Protein AF-A0A069D7C7-F1 (afdb_monomer)

Organism: NCBI:txid1121097

Secondary structure (DSSP, 8-state):
-EEEEEEESSPPPPEE-SS-EEEEEEES---GGGEEEEEETTEEEEEE-HHHHHHHHHHTHHHH-HHHHHHHHHHHHTT--HHHHHHHHHH---HHHHHHHHHIIIIII--HHHHHHHHHHHTTS----EES-TTS-S--EEETTTTEEE-S------

InterPro domains:
  IPR018547 AbiEi antitoxin C-terminal domain [PF09407] (39-106)

Sequence (158 aa):
MEYFVIAETPAPRSINNKKLKVSFFSKNSWEQDDIVQKTTDAGYLNVSSPELTALDLVAYVDKIGMNRTVTILQELAQEMKTTTLHRTAKRYINTPVIQRLGYLFDKVLGEEKLSDSLLKILNSRNLSPILLSTQKEKQGELDETWKVIKNIKIESDL

Radius of gyration: 16.01 Å; Cα contacts (8 Å, |Δi|>4): 218; chains: 1; bounding box: 37×34×45 Å

pLDDT: mean 92.12, std 7.52, range [43.16, 98.44]

Foldseek 3Di:
DEEEAEDEPPWDDWDDDPPYTYHYDYDNDDDPLQWDWDADPVGIDIDGQLLVVLLVCLVCCVVCPDLNSLVSNLVSLVRDDLVSNLVRLLPVPDLVSLLLSLCSCVVPNVVVSNNVSSLVSCVVDDDAQDENDPVADPDADADPSSSYGDRDDHDHVD

Solvent-accessible surface area (backbone atoms only — not comparable to full-atom values): 9262 Å² total; per-residue (Å²): 94,78,47,78,42,84,33,60,62,83,39,63,82,61,46,78,55,99,68,44,34,38,45,49,39,63,38,90,77,81,59,71,90,42,50,39,81,44,83,52,100,92,44,78,42,82,39,70,26,56,49,50,43,52,47,50,43,52,67,42,24,92,80,67,35,63,50,58,42,51,57,51,45,60,64,40,56,77,73,46,51,51,68,58,35,34,57,53,53,66,71,48,80,61,55,71,36,52,33,48,49,26,40,43,26,44,79,72,68,64,37,53,68,54,15,54,37,44,49,63,49,49,75,78,48,92,82,67,80,39,65,67,50,85,92,50,62,95,59,55,59,70,39,82,88,48,30,34,22,52,35,65,86,79,66,65,102,118

Mean predicted aligned error: 4.6 Å

Nearest PDB structures (foldseek):
  6y8q-assembly3_C  TM=6.403E-01  e=4.133E-03  Streptococcus agalactiae
  8qx3-assembly1_A  TM=3.733E-01  e=1.957E+00  Arabidopsis thaliana
  8qx3-assembly1_C  TM=3.717E-01  e=3.425E+00  Arabidopsis thaliana
  7a0y-assembly1_B  TM=2.140E-01  e=6.707E+00  Salmonella enterica subsp. enterica serovar Typhimurium str. LT2

Structure (mmCIF, N/CA/C/O backbone):
data_AF-A0A069D7C7-F1
#
_entry.id   AF-A0A069D7C7-F1
#
loop_
_atom_site.group_PDB
_atom_site.id
_atom_site.type_symbol
_atom_site.label_atom_id
_atom_site.label_alt_id
_atom_site.label_comp_id
_atom_site.label_asym_id
_atom_site.label_entity_id
_atom_site.label_seq_id
_atom_site.pdbx_PDB_ins_code
_atom_site.Cartn_x
_atom_site.Cartn_y
_atom_site.Cartn_z
_atom_site.occupancy
_atom_site.B_iso_or_equiv
_atom_site.auth_seq_id
_atom_site.auth_comp_id
_atom_site.auth_asym_id
_atom_site.auth_atom_id
_atom_site.pdbx_PDB_model_num
ATOM 1 N N . MET A 1 1 ? 8.231 14.949 -16.394 1.00 77.88 1 MET A N 1
ATOM 2 C CA . MET A 1 1 ? 7.638 13.622 -16.104 1.00 77.88 1 MET A CA 1
ATOM 3 C C . MET A 1 1 ? 8.308 13.041 -14.873 1.00 77.88 1 MET A C 1
ATOM 5 O O . MET A 1 1 ? 9.510 13.246 -14.707 1.00 77.88 1 MET A O 1
ATOM 9 N N . GLU A 1 2 ? 7.544 12.363 -14.019 1.00 84.62 2 GLU A N 1
ATOM 10 C CA . GLU A 1 2 ? 8.051 11.714 -12.808 1.00 84.62 2 GLU A CA 1
ATOM 11 C C . GLU A 1 2 ? 7.739 10.219 -12.846 1.00 84.62 2 GLU A C 1
ATOM 13 O O . GLU A 1 2 ? 6.598 9.840 -13.096 1.00 84.62 2 GLU A O 1
ATOM 18 N N . TYR A 1 3 ? 8.756 9.402 -12.588 1.00 87.00 3 TYR A N 1
ATOM 19 C CA . TYR A 1 3 ? 8.675 7.948 -12.563 1.00 87.00 3 TYR A CA 1
ATOM 20 C C . TYR A 1 3 ? 9.114 7.420 -11.202 1.00 87.00 3 TYR A C 1
ATOM 22 O O . TYR A 1 3 ? 10.012 7.977 -10.562 1.00 87.00 3 TYR A O 1
ATOM 30 N N . PHE A 1 4 ? 8.510 6.311 -10.796 1.00 87.50 4 PHE A N 1
ATOM 31 C CA . PHE A 1 4 ? 8.866 5.574 -9.593 1.00 87.50 4 PHE A CA 1
ATOM 32 C C . PHE A 1 4 ? 9.279 4.165 -9.999 1.00 87.50 4 PHE A C 1
ATOM 34 O O . PHE A 1 4 ? 8.569 3.510 -10.758 1.00 87.50 4 PHE A O 1
ATOM 41 N N . VAL A 1 5 ? 10.437 3.719 -9.522 1.00 89.94 5 VAL A N 1
ATOM 42 C CA . VAL A 1 5 ? 10.993 2.407 -9.860 1.00 89.94 5 VAL A CA 1
ATOM 43 C C . VAL A 1 5 ? 11.355 1.687 -8.572 1.00 89.94 5 VAL A C 1
ATOM 45 O O . VAL A 1 5 ? 12.131 2.204 -7.768 1.00 89.94 5 VAL A O 1
ATOM 48 N N . ILE A 1 6 ? 10.803 0.492 -8.379 1.00 89.38 6 ILE A N 1
ATOM 49 C CA . ILE A 1 6 ? 11.253 -0.416 -7.324 1.00 89.38 6 ILE A CA 1
ATOM 50 C C . ILE A 1 6 ? 12.475 -1.171 -7.847 1.00 89.38 6 ILE A C 1
ATOM 52 O O . ILE A 1 6 ? 12.446 -1.709 -8.950 1.00 89.38 6 ILE A O 1
ATOM 56 N N . ALA A 1 7 ? 13.550 -1.188 -7.067 1.00 88.88 7 ALA A N 1
ATOM 57 C CA . ALA A 1 7 ? 14.774 -1.913 -7.371 1.00 88.88 7 ALA A CA 1
ATOM 58 C C . ALA A 1 7 ? 15.182 -2.784 -6.181 1.00 88.88 7 ALA A C 1
ATOM 60 O O . ALA A 1 7 ? 14.844 -2.490 -5.030 1.00 88.88 7 ALA A O 1
ATOM 61 N N . GLU A 1 8 ? 15.927 -3.848 -6.465 1.00 88.31 8 GLU A N 1
ATOM 62 C CA . GLU A 1 8 ? 16.522 -4.672 -5.419 1.00 88.31 8 GLU A CA 1
ATOM 63 C C . GLU A 1 8 ? 17.522 -3.839 -4.610 1.00 88.31 8 GLU A C 1
ATOM 65 O O . GLU A 1 8 ? 18.236 -2.989 -5.152 1.00 88.31 8 GLU A O 1
ATOM 70 N N . THR A 1 9 ? 17.542 -4.030 -3.293 1.00 87.75 9 THR A N 1
ATOM 71 C CA . THR A 1 9 ? 18.485 -3.326 -2.422 1.00 87.75 9 THR A CA 1
ATOM 72 C C . THR A 1 9 ? 19.936 -3.716 -2.772 1.00 87.75 9 THR A C 1
ATOM 74 O O . THR A 1 9 ? 20.244 -4.904 -2.774 1.00 87.75 9 THR A O 1
ATOM 77 N N . PRO A 1 10 ? 20.864 -2.754 -2.969 1.00 88.38 10 PRO A N 1
ATOM 78 C CA . PRO A 1 10 ? 20.675 -1.310 -2.855 1.00 88.38 10 PRO A CA 1
ATOM 79 C C . PRO A 1 10 ? 20.128 -0.682 -4.145 1.00 88.38 10 PRO A C 1
ATOM 81 O O . PRO A 1 10 ? 20.715 -0.822 -5.217 1.00 88.38 10 PRO A O 1
ATOM 84 N N . ALA A 1 11 ? 19.055 0.107 -4.025 1.00 89.81 11 ALA A N 1
ATOM 85 C CA . ALA A 1 11 ? 18.524 0.826 -5.173 1.00 89.81 11 ALA A CA 1
ATOM 86 C C . ALA A 1 11 ? 19.504 1.905 -5.684 1.00 89.81 11 ALA A C 1
ATOM 88 O O . ALA A 1 11 ? 20.223 2.524 -4.887 1.00 89.81 11 ALA A O 1
ATOM 89 N N . PRO A 1 12 ? 19.498 2.194 -7.000 1.00 91.69 12 PRO A N 1
ATOM 90 C CA . PRO A 1 12 ? 20.264 3.292 -7.575 1.00 91.69 12 PRO A CA 1
ATOM 91 C C . PRO A 1 12 ? 19.921 4.652 -6.955 1.00 91.69 12 PRO A C 1
ATOM 93 O O . PRO A 1 12 ? 18.850 4.866 -6.384 1.00 91.69 12 PRO A O 1
ATOM 96 N N . ARG A 1 13 ? 20.815 5.633 -7.127 1.00 91.25 13 ARG A N 1
ATOM 97 C CA . ARG A 1 13 ? 20.492 7.025 -6.785 1.00 91.25 13 ARG A CA 1
ATOM 98 C C . ARG A 1 13 ? 19.385 7.548 -7.698 1.00 91.25 13 ARG A C 1
ATOM 100 O O . ARG A 1 13 ? 19.384 7.295 -8.900 1.00 91.25 13 ARG A O 1
ATOM 107 N N . SER A 1 14 ? 18.473 8.325 -7.117 1.00 92.19 14 SER A N 1
ATOM 108 C CA . SER A 1 14 ? 17.400 8.983 -7.867 1.00 92.19 14 SER A CA 1
ATOM 109 C C . SER A 1 14 ? 17.962 9.975 -8.885 1.00 92.19 14 SER A C 1
ATOM 111 O O . SER A 1 14 ? 18.912 10.705 -8.600 1.00 92.19 14 SER A O 1
ATOM 113 N N . ILE A 1 15 ? 17.355 10.003 -10.068 1.00 93.31 15 ILE A N 1
ATOM 114 C CA . ILE A 1 15 ? 17.712 10.915 -11.155 1.00 93.31 15 ILE A CA 1
ATOM 115 C C . ILE A 1 15 ? 16.786 12.120 -11.057 1.00 93.31 15 ILE A C 1
ATOM 117 O O . ILE A 1 15 ? 15.567 11.966 -11.054 1.00 93.31 15 ILE A O 1
ATOM 121 N N . ASN A 1 16 ? 17.349 13.323 -10.991 1.00 92.62 16 ASN A N 1
ATOM 122 C CA . ASN A 1 16 ? 16.566 14.552 -10.979 1.00 92.62 16 ASN A CA 1
ATOM 123 C C . ASN A 1 16 ? 17.215 15.599 -11.884 1.00 92.62 16 ASN A C 1
ATOM 125 O O . ASN A 1 16 ? 18.299 16.103 -11.594 1.00 92.62 16 ASN A O 1
ATOM 129 N N . ASN A 1 17 ? 16.553 15.910 -12.995 1.00 91.81 17 ASN A N 1
ATOM 130 C CA . ASN A 1 17 ? 16.915 17.009 -13.878 1.00 91.81 17 ASN A CA 1
ATOM 131 C C . ASN A 1 17 ? 15.654 17.758 -14.340 1.00 91.81 17 ASN A C 1
ATOM 133 O O . ASN A 1 17 ? 14.529 17.348 -14.063 1.00 91.81 17 ASN A O 1
ATOM 137 N N . LYS A 1 18 ? 15.831 18.854 -15.089 1.00 88.81 18 LYS A N 1
ATOM 138 C CA . LYS A 1 18 ? 14.721 19.726 -15.517 1.00 88.81 18 LYS A CA 1
ATOM 139 C C . LYS A 1 18 ? 13.616 19.017 -16.322 1.00 88.81 18 LYS A C 1
ATOM 141 O O . LYS A 1 18 ? 12.504 19.525 -16.372 1.00 88.81 18 LYS A O 1
ATOM 146 N N . LYS A 1 19 ? 13.908 17.891 -16.983 1.00 90.94 19 LYS A N 1
ATOM 147 C CA . LYS A 1 19 ? 12.965 17.167 -17.860 1.00 90.94 19 LYS A CA 1
ATOM 148 C C . LYS A 1 19 ? 12.428 15.879 -17.223 1.00 90.94 19 LYS A C 1
ATOM 150 O O . LYS A 1 19 ? 11.298 15.471 -17.507 1.00 90.94 19 LYS A O 1
ATOM 155 N N . LEU A 1 20 ? 13.231 15.245 -16.373 1.00 90.69 20 LEU A N 1
ATOM 156 C CA . LEU A 1 20 ? 13.016 13.892 -15.885 1.00 90.69 20 LEU A CA 1
ATOM 157 C C . LEU A 1 20 ? 13.332 13.788 -14.393 1.00 90.69 20 LEU A C 1
ATOM 159 O O . LEU A 1 20 ? 14.435 14.119 -13.952 1.00 90.69 20 LEU A O 1
ATOM 163 N N . LYS A 1 21 ? 12.377 13.229 -13.652 1.00 92.12 21 LYS A N 1
ATOM 164 C CA . LYS A 1 21 ? 12.565 12.783 -12.277 1.00 92.12 21 LYS A CA 1
ATOM 165 C C . LYS A 1 21 ? 12.295 11.281 -12.207 1.00 92.12 21 LYS A C 1
ATOM 167 O O . LYS A 1 21 ? 11.207 10.844 -12.565 1.00 92.12 21 LYS A O 1
ATOM 172 N N . VAL A 1 22 ? 13.277 10.497 -11.777 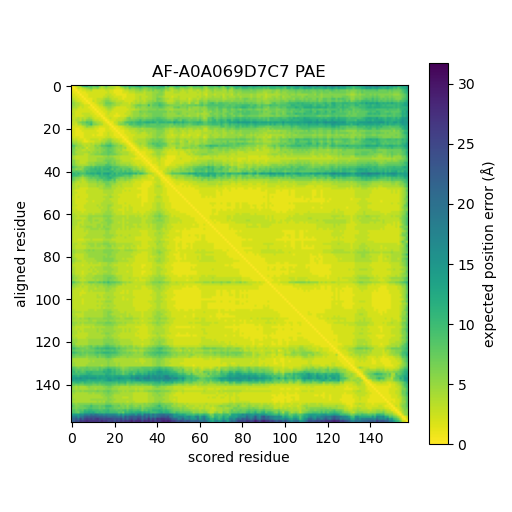1.00 93.12 22 VAL A N 1
ATOM 173 C CA . VAL A 1 22 ? 13.128 9.058 -11.516 1.00 93.12 22 VAL A CA 1
ATOM 174 C C . VAL A 1 22 ? 13.515 8.801 -10.072 1.00 93.12 22 VAL A C 1
ATOM 176 O O . VAL A 1 22 ? 14.672 8.985 -9.690 1.00 93.12 22 VAL A O 1
ATOM 179 N N . SER A 1 23 ? 12.535 8.390 -9.277 1.00 90.81 23 SER A N 1
ATOM 180 C CA . SER A 1 23 ? 12.717 8.035 -7.876 1.00 90.81 23 SER A CA 1
ATOM 181 C C . SER A 1 23 ? 12.865 6.523 -7.762 1.00 90.81 23 SER A C 1
ATOM 183 O O . SER A 1 23 ? 11.928 5.785 -8.068 1.00 90.81 23 SER A O 1
ATOM 185 N N . PHE A 1 24 ? 14.034 6.064 -7.323 1.00 91.38 24 PHE A N 1
ATOM 186 C CA . PHE A 1 24 ? 14.268 4.647 -7.053 1.00 91.38 24 PHE A CA 1
ATOM 187 C C . PHE A 1 24 ? 13.962 4.330 -5.586 1.00 91.38 24 PHE A C 1
ATOM 189 O O . PHE A 1 24 ? 14.413 5.037 -4.679 1.00 91.38 24 PHE A O 1
ATOM 196 N N . PHE A 1 25 ? 13.208 3.260 -5.351 1.00 89.81 25 PHE A N 1
ATOM 197 C CA . PHE A 1 25 ? 12.916 2.734 -4.023 1.00 89.81 25 PHE A CA 1
ATOM 198 C C . PHE A 1 25 ? 13.485 1.326 -3.879 1.00 89.81 25 PHE A C 1
ATOM 200 O O . PHE A 1 25 ? 13.330 0.496 -4.770 1.00 89.81 25 PHE A O 1
ATOM 207 N N . SER A 1 26 ? 14.146 1.063 -2.754 1.00 87.62 26 SER A N 1
ATOM 208 C CA . SER A 1 26 ? 14.741 -0.243 -2.476 1.00 87.62 26 SER A CA 1
ATOM 209 C C . SER A 1 26 ? 13.727 -1.198 -1.866 1.00 87.62 26 SER A C 1
ATOM 211 O O . SER A 1 26 ? 13.013 -0.826 -0.930 1.00 87.62 26 SER A O 1
ATOM 213 N N . LYS A 1 27 ? 13.748 -2.447 -2.325 1.00 86.88 27 LYS A N 1
ATOM 214 C CA . LYS A 1 27 ? 13.044 -3.575 -1.717 1.00 86.88 27 LYS A CA 1
ATOM 215 C C . LYS A 1 27 ? 13.985 -4.775 -1.660 1.00 86.88 27 LYS A C 1
ATOM 217 O O . LYS A 1 27 ? 14.744 -5.008 -2.592 1.00 86.88 27 LYS A O 1
ATOM 222 N N . ASN A 1 28 ? 13.952 -5.528 -0.563 1.00 84.50 28 ASN A N 1
ATOM 223 C CA . ASN A 1 28 ? 14.877 -6.653 -0.371 1.00 84.50 28 ASN A CA 1
ATOM 224 C C . ASN A 1 28 ? 14.493 -7.890 -1.187 1.00 84.50 28 ASN A C 1
ATOM 226 O O . ASN A 1 28 ? 15.358 -8.690 -1.509 1.00 84.50 28 ASN A O 1
ATOM 230 N N . SER A 1 29 ? 13.206 -8.069 -1.476 1.00 84.06 29 SER A N 1
ATOM 231 C CA . SER A 1 29 ? 12.713 -9.163 -2.308 1.00 84.06 29 SER A CA 1
ATOM 232 C C . SER A 1 29 ? 11.284 -8.895 -2.780 1.00 84.06 29 SER A C 1
ATOM 234 O O . SER A 1 29 ? 10.546 -8.083 -2.208 1.00 84.06 29 SER A O 1
ATOM 236 N N . TRP A 1 30 ? 10.891 -9.603 -3.832 1.00 88.25 30 TRP A N 1
ATOM 237 C CA . TRP A 1 30 ? 9.518 -9.738 -4.305 1.00 88.25 30 TRP A CA 1
ATOM 238 C C . TRP A 1 30 ? 9.334 -11.143 -4.873 1.00 88.25 30 TRP A C 1
ATOM 240 O O . TRP A 1 30 ? 10.301 -11.802 -5.258 1.00 88.25 30 TRP A O 1
ATOM 250 N N . GLU A 1 31 ? 8.091 -11.602 -4.929 1.00 91.00 31 GLU A N 1
ATOM 251 C CA . GLU A 1 31 ? 7.776 -12.887 -5.542 1.00 91.00 31 GLU A CA 1
ATOM 252 C C . GLU A 1 31 ? 7.649 -12.733 -7.056 1.00 91.00 31 GLU A C 1
ATOM 254 O O . GLU A 1 31 ? 7.136 -11.725 -7.544 1.00 91.00 31 GLU A O 1
ATOM 259 N N . GLN A 1 32 ? 8.062 -13.751 -7.811 1.00 90.19 32 GLN A N 1
ATOM 260 C CA . GLN A 1 32 ? 7.909 -13.745 -9.273 1.00 90.19 32 GLN A CA 1
ATOM 261 C C . GLN A 1 32 ? 6.434 -13.682 -9.692 1.00 90.19 32 GLN A C 1
ATOM 263 O O . GLN A 1 32 ? 6.105 -13.036 -10.679 1.00 90.19 32 GLN A O 1
ATOM 268 N N . ASP A 1 33 ? 5.542 -14.262 -8.883 1.00 91.12 33 ASP A N 1
ATOM 269 C CA . ASP A 1 33 ? 4.084 -14.164 -9.037 1.00 91.12 33 ASP A CA 1
ATOM 270 C C . ASP A 1 33 ? 3.558 -12.720 -9.029 1.00 91.12 33 ASP A C 1
ATOM 272 O O . ASP A 1 33 ? 2.448 -12.472 -9.501 1.00 91.12 33 ASP A O 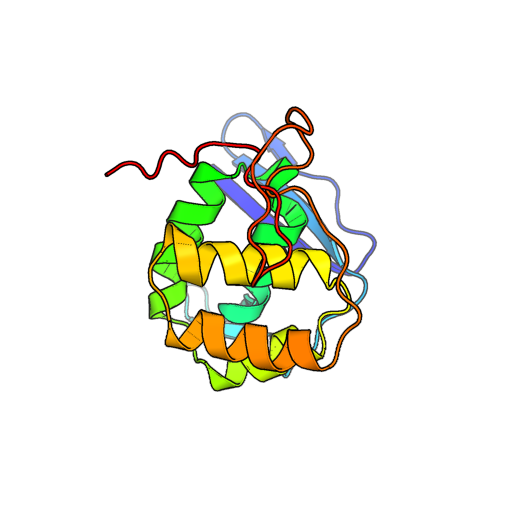1
ATOM 276 N N . ASP A 1 34 ? 4.315 -11.786 -8.450 1.00 93.88 34 ASP A N 1
ATOM 277 C CA . ASP A 1 34 ? 3.937 -10.381 -8.351 1.00 93.88 34 ASP A CA 1
ATOM 278 C C . ASP A 1 34 ? 4.512 -9.537 -9.500 1.00 93.88 34 ASP A C 1
ATOM 280 O O . ASP A 1 34 ? 4.304 -8.324 -9.508 1.00 93.88 34 ASP A O 1
ATOM 284 N N . ILE A 1 35 ? 5.203 -10.154 -10.467 1.00 93.75 35 ILE A N 1
ATOM 285 C CA . ILE A 1 35 ? 5.755 -9.510 -11.661 1.00 93.75 35 ILE A CA 1
ATOM 286 C C . ILE A 1 35 ? 4.949 -9.937 -12.889 1.00 93.75 35 ILE A C 1
ATOM 288 O O . ILE A 1 35 ? 4.762 -11.121 -13.161 1.00 93.75 35 ILE A O 1
ATOM 292 N N . VAL A 1 36 ? 4.477 -8.957 -13.656 1.00 93.38 36 VAL A N 1
ATOM 293 C CA . VAL A 1 36 ? 3.695 -9.162 -14.877 1.00 93.38 36 VAL A CA 1
ATOM 294 C C . VAL A 1 36 ? 4.427 -8.588 -16.080 1.00 93.38 36 VAL A C 1
ATOM 296 O O . VAL A 1 36 ? 5.082 -7.550 -16.002 1.00 93.38 36 VAL A O 1
ATOM 299 N N . GLN A 1 37 ? 4.303 -9.261 -17.218 1.00 92.94 37 GLN A N 1
ATOM 300 C CA . GLN A 1 37 ? 4.868 -8.785 -18.472 1.00 92.94 37 GLN A CA 1
ATOM 301 C C . GLN A 1 37 ? 3.852 -7.884 -19.187 1.00 92.94 37 GLN A C 1
ATOM 303 O O . GLN A 1 37 ? 2.718 -8.295 -19.436 1.00 92.94 37 GLN A O 1
ATOM 308 N N . LYS A 1 38 ? 4.253 -6.659 -19.534 1.00 89.94 38 LYS A N 1
ATOM 309 C CA . LYS A 1 38 ? 3.476 -5.730 -20.367 1.00 89.94 38 LYS A CA 1
ATOM 310 C C . LYS A 1 38 ? 4.202 -5.516 -21.698 1.00 89.94 38 LYS A C 1
ATOM 312 O O . LYS A 1 38 ? 5.425 -5.385 -21.744 1.00 89.94 38 LYS A O 1
ATOM 317 N N . THR A 1 39 ? 3.446 -5.502 -22.790 1.00 91.19 39 THR A N 1
ATOM 318 C CA . THR A 1 39 ? 3.946 -5.199 -24.138 1.00 91.19 39 THR A CA 1
ATOM 319 C C . THR A 1 39 ? 4.092 -3.699 -24.339 1.00 91.19 39 THR A C 1
ATOM 321 O O . THR A 1 39 ? 3.233 -2.926 -23.923 1.00 91.19 39 THR A O 1
ATOM 324 N N . THR A 1 40 ? 5.152 -3.303 -25.027 1.00 88.88 40 THR A N 1
ATOM 325 C CA . THR A 1 40 ? 5.456 -1.931 -25.434 1.00 88.88 40 THR A CA 1
ATOM 326 C C . THR A 1 40 ? 5.940 -1.931 -26.882 1.00 88.88 40 THR A C 1
ATOM 328 O O . THR A 1 40 ? 6.344 -2.974 -27.401 1.00 88.88 40 THR A O 1
ATOM 331 N N . ASP A 1 41 ? 5.983 -0.759 -27.512 1.00 89.12 41 ASP A N 1
ATOM 332 C CA . ASP A 1 41 ? 6.504 -0.610 -28.880 1.00 89.12 41 ASP A CA 1
ATOM 333 C C . ASP A 1 41 ? 7.975 -1.050 -29.015 1.00 89.12 41 ASP A C 1
ATOM 335 O O . ASP A 1 41 ? 8.423 -1.422 -30.096 1.00 89.12 41 ASP A O 1
ATOM 339 N N . ALA A 1 42 ? 8.727 -1.045 -27.908 1.00 87.94 42 ALA A N 1
ATOM 340 C CA . ALA A 1 42 ? 10.127 -1.462 -27.846 1.00 87.94 42 ALA A CA 1
ATOM 341 C C . ALA A 1 42 ? 10.324 -2.933 -27.414 1.00 87.94 42 ALA A C 1
ATOM 343 O O . ALA A 1 42 ? 11.462 -3.364 -27.229 1.00 87.94 42 ALA A O 1
ATOM 344 N N . GLY A 1 43 ? 9.245 -3.706 -27.234 1.00 91.38 43 GLY A N 1
ATOM 345 C CA . GLY A 1 43 ? 9.285 -5.099 -26.778 1.00 91.38 43 GLY A CA 1
ATOM 346 C C . GLY A 1 43 ? 8.526 -5.320 -25.469 1.00 91.38 43 GLY A C 1
ATOM 347 O O . GLY A 1 43 ? 7.531 -4.656 -25.190 1.00 91.38 43 GLY A O 1
ATOM 348 N N . TYR A 1 44 ? 8.980 -6.262 -24.646 1.00 89.62 44 TYR A N 1
ATOM 349 C CA . TYR A 1 44 ? 8.318 -6.616 -23.388 1.00 89.62 44 TYR A CA 1
ATO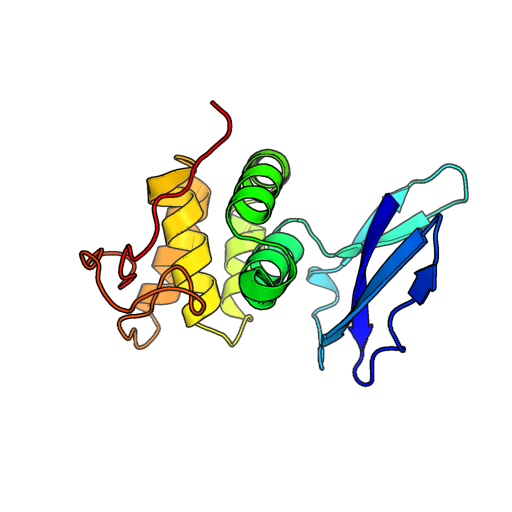M 350 C C . TYR A 1 44 ? 9.025 -5.997 -22.184 1.00 89.62 44 TYR A C 1
ATOM 352 O O . TYR A 1 44 ? 10.253 -6.021 -22.102 1.00 89.62 44 TYR A O 1
ATOM 360 N N . LEU A 1 45 ? 8.243 -5.506 -21.223 1.00 88.94 45 LEU A N 1
ATOM 361 C CA . LEU A 1 45 ? 8.735 -5.014 -19.942 1.00 88.94 45 LEU A CA 1
ATOM 362 C C . LEU A 1 45 ? 8.112 -5.808 -18.794 1.00 88.94 45 LEU A C 1
ATOM 364 O O . LEU A 1 45 ? 6.896 -5.989 -18.739 1.00 88.94 45 LEU A O 1
ATOM 368 N N . ASN A 1 46 ? 8.951 -6.238 -17.858 1.00 88.94 46 ASN A N 1
ATOM 369 C CA . ASN A 1 46 ? 8.500 -6.797 -16.591 1.00 88.94 46 ASN A CA 1
ATOM 370 C C . ASN A 1 46 ? 8.205 -5.651 -15.622 1.00 88.94 46 ASN A C 1
ATOM 372 O O . ASN A 1 46 ? 9.081 -4.830 -15.344 1.00 88.94 46 ASN A O 1
ATOM 376 N N . VAL A 1 47 ? 6.976 -5.598 -15.121 1.00 91.12 47 VAL A N 1
ATOM 377 C CA . VAL A 1 47 ? 6.506 -4.577 -14.182 1.00 91.12 47 VAL A CA 1
ATOM 378 C C . VAL A 1 47 ? 5.837 -5.233 -12.983 1.00 91.12 47 VAL A C 1
ATOM 380 O O . VAL A 1 47 ? 5.396 -6.379 -13.054 1.00 91.12 47 VAL A O 1
ATOM 383 N N . SER A 1 48 ? 5.741 -4.509 -11.873 1.00 93.50 48 SER A N 1
ATOM 384 C CA . SER A 1 48 ? 4.954 -4.961 -10.730 1.00 93.50 48 SER A CA 1
ATOM 385 C C . SER A 1 48 ? 3.493 -5.173 -11.129 1.00 93.50 48 SER A C 1
ATOM 387 O O . SER A 1 48 ? 2.910 -4.382 -11.872 1.00 93.50 48 SER A O 1
ATOM 389 N N . SER A 1 49 ? 2.890 -6.228 -10.596 1.00 95.81 49 SER A N 1
ATOM 390 C CA . SER A 1 49 ? 1.447 -6.450 -10.648 1.00 95.81 49 SER A CA 1
ATOM 391 C C . SER A 1 49 ? 0.686 -5.250 -10.060 1.00 95.81 49 SER A C 1
ATOM 393 O O . SER A 1 49 ? 1.228 -4.536 -9.201 1.00 95.81 49 SER A O 1
ATOM 395 N N . PRO A 1 50 ? -0.570 -5.017 -10.481 1.00 96.81 50 PRO A N 1
ATOM 396 C CA . PRO A 1 50 ? -1.421 -3.991 -9.882 1.00 96.81 50 PRO A CA 1
ATOM 397 C C . PRO A 1 50 ? -1.515 -4.113 -8.355 1.00 96.81 50 PRO A C 1
ATOM 399 O O . PRO A 1 50 ? -1.431 -3.130 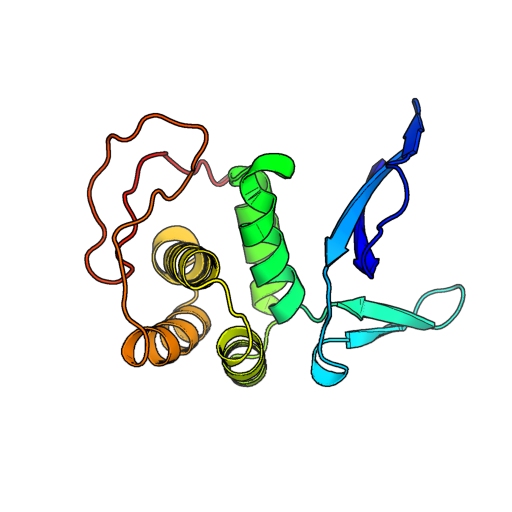-7.627 1.00 96.81 50 PRO A O 1
ATOM 402 N N . GLU A 1 51 ? -1.587 -5.336 -7.840 1.00 97.69 51 GLU A N 1
ATOM 403 C CA . GLU A 1 51 ? -1.735 -5.617 -6.417 1.00 97.69 51 GLU A CA 1
ATOM 404 C C . GLU A 1 51 ? -0.479 -5.292 -5.611 1.00 97.69 51 GLU A C 1
ATOM 406 O O . GLU A 1 51 ? -0.562 -4.680 -4.542 1.00 97.69 51 GLU A O 1
ATOM 411 N N . LEU A 1 52 ? 0.696 -5.663 -6.129 1.00 96.25 52 LEU A N 1
ATOM 412 C CA . LEU A 1 52 ? 1.962 -5.286 -5.507 1.00 96.25 52 LEU A CA 1
ATOM 413 C C . LEU A 1 52 ? 2.166 -3.771 -5.564 1.00 96.25 52 LEU A C 1
ATOM 415 O O . LEU A 1 52 ? 2.589 -3.167 -4.578 1.00 96.25 52 LEU A O 1
ATOM 419 N N . THR A 1 53 ? 1.819 -3.161 -6.698 1.00 95.81 53 THR A N 1
ATOM 420 C CA . THR A 1 53 ? 1.900 -1.713 -6.896 1.00 95.81 53 THR A CA 1
ATOM 421 C C . THR A 1 53 ? 1.021 -0.976 -5.887 1.00 95.81 53 THR A C 1
ATOM 423 O O . THR A 1 53 ? 1.499 -0.034 -5.265 1.00 95.81 53 THR A O 1
ATOM 426 N N . ALA A 1 54 ? -0.210 -1.430 -5.637 1.00 97.69 54 ALA A N 1
ATOM 427 C CA . ALA A 1 54 ? -1.103 -0.832 -4.642 1.00 97.69 54 ALA A CA 1
ATOM 428 C C . ALA A 1 54 ? -0.495 -0.824 -3.226 1.00 97.69 54 ALA A C 1
ATOM 430 O O . ALA A 1 54 ? -0.530 0.193 -2.529 1.00 97.69 54 ALA A O 1
ATOM 431 N N . LEU A 1 55 ? 0.113 -1.940 -2.809 1.00 97.19 55 LEU A N 1
ATOM 432 C CA . LEU A 1 55 ? 0.792 -2.039 -1.514 1.00 97.19 55 LEU A CA 1
ATOM 433 C C . LEU A 1 55 ? 2.009 -1.111 -1.444 1.00 97.19 55 LEU A C 1
ATOM 435 O O . LEU A 1 55 ? 2.185 -0.399 -0.456 1.00 97.19 55 LEU A O 1
ATOM 439 N N . ASP A 1 56 ? 2.828 -1.078 -2.495 1.00 94.88 56 ASP A N 1
ATOM 440 C CA . ASP A 1 56 ? 4.026 -0.241 -2.528 1.00 94.88 56 ASP A CA 1
ATOM 441 C C . ASP A 1 56 ? 3.672 1.261 -2.597 1.00 94.88 56 ASP A C 1
ATOM 443 O O . ASP A 1 56 ? 4.305 2.067 -1.914 1.00 94.88 56 ASP A O 1
ATOM 447 N N . LEU A 1 57 ? 2.606 1.655 -3.306 1.00 94.94 57 LEU A N 1
ATOM 448 C CA . LEU A 1 57 ? 2.085 3.030 -3.304 1.00 94.94 57 LEU A CA 1
ATOM 449 C C . LEU A 1 57 ? 1.730 3.504 -1.889 1.00 94.94 57 LEU A C 1
ATOM 451 O O . LEU A 1 57 ? 2.047 4.632 -1.512 1.00 94.94 57 LEU A O 1
ATOM 455 N N . VAL A 1 58 ? 1.095 2.640 -1.094 1.00 96.19 58 VAL A N 1
ATOM 456 C CA . VAL A 1 58 ? 0.744 2.943 0.300 1.00 96.19 58 VAL A CA 1
ATOM 457 C C . VAL A 1 58 ? 1.975 2.901 1.209 1.00 96.19 58 VAL A C 1
ATOM 459 O O . VAL A 1 58 ? 2.099 3.727 2.114 1.00 96.19 58 VAL A O 1
ATOM 462 N N . ALA A 1 59 ? 2.924 1.994 0.966 1.00 94.44 59 ALA A N 1
ATOM 463 C CA . ALA A 1 59 ? 4.183 1.932 1.710 1.00 94.44 59 ALA A CA 1
ATOM 464 C C . ALA A 1 59 ? 5.043 3.193 1.530 1.00 94.44 59 ALA A C 1
ATOM 466 O O . ALA A 1 59 ? 5.719 3.616 2.468 1.00 94.44 59 ALA A O 1
ATOM 467 N N . TYR A 1 60 ? 4.986 3.814 0.350 1.00 91.94 60 TYR A N 1
ATOM 468 C CA . TYR A 1 60 ? 5.710 5.042 0.019 1.00 91.94 60 TYR A CA 1
ATOM 469 C C . TYR A 1 60 ? 4.804 6.275 -0.083 1.00 91.94 60 TYR A C 1
ATOM 471 O O . TYR A 1 60 ? 5.205 7.281 -0.676 1.00 91.94 60 TYR A O 1
ATOM 479 N N . VAL A 1 61 ? 3.617 6.242 0.533 1.00 92.12 61 VAL A N 1
ATOM 480 C CA . VAL A 1 61 ? 2.645 7.348 0.482 1.00 92.12 61 VAL A CA 1
ATOM 481 C C . VAL A 1 61 ? 3.236 8.675 0.959 1.00 92.12 61 VAL A C 1
ATOM 483 O O . VAL A 1 61 ? 2.941 9.723 0.398 1.00 92.12 61 VAL A O 1
ATOM 486 N N . ASP A 1 62 ? 4.164 8.628 1.913 1.00 89.75 62 ASP A N 1
ATOM 487 C CA . ASP A 1 62 ? 4.871 9.799 2.440 1.00 89.75 62 ASP A CA 1
ATOM 488 C C . ASP A 1 62 ? 5.751 10.495 1.383 1.00 89.75 62 ASP A C 1
ATOM 490 O O . ASP A 1 62 ? 6.043 11.686 1.486 1.00 89.75 62 ASP A O 1
ATOM 494 N N . LYS A 1 63 ? 6.186 9.767 0.349 1.00 88.31 63 LYS A N 1
ATOM 495 C CA . LYS A 1 63 ? 6.993 10.305 -0.756 1.00 88.31 63 LYS A CA 1
ATOM 496 C C . LYS A 1 63 ? 6.152 10.679 -1.975 1.00 88.31 63 LYS A C 1
ATOM 498 O O . LYS A 1 63 ? 6.560 11.552 -2.736 1.00 88.31 63 LYS A O 1
ATOM 503 N N . ILE A 1 64 ? 5.030 9.992 -2.178 1.00 88.88 64 ILE A N 1
ATOM 504 C CA . ILE A 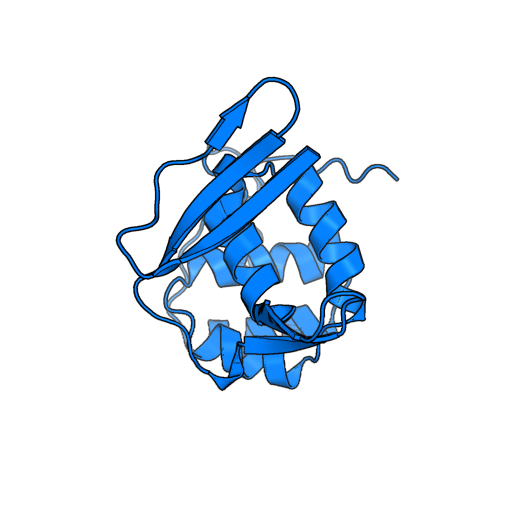1 64 ? 4.162 10.141 -3.356 1.00 88.88 64 ILE A CA 1
ATOM 505 C C . ILE A 1 64 ? 3.073 11.196 -3.115 1.00 88.88 64 ILE A C 1
ATOM 507 O O . ILE A 1 64 ? 2.725 11.944 -4.029 1.00 88.88 64 ILE A O 1
ATOM 511 N N . GLY A 1 65 ? 2.581 11.288 -1.880 1.00 90.44 65 GLY A N 1
ATOM 512 C CA . GLY A 1 65 ? 1.455 12.118 -1.468 1.00 90.44 65 GLY A CA 1
ATOM 513 C C . GLY A 1 65 ? 0.134 11.344 -1.462 1.00 90.44 65 GLY A C 1
ATOM 514 O O . GLY A 1 65 ? -0.170 10.606 -2.395 1.00 90.44 65 GLY A O 1
ATOM 515 N N . MET A 1 66 ? -0.675 11.546 -0.415 1.00 92.62 66 MET A N 1
ATOM 516 C CA . MET A 1 66 ? -1.913 10.783 -0.200 1.00 92.62 66 MET A CA 1
ATOM 517 C C . MET A 1 66 ? -2.932 10.943 -1.334 1.00 92.62 66 MET A C 1
ATOM 519 O O . MET A 1 66 ? -3.380 9.934 -1.867 1.00 92.62 66 MET A O 1
ATOM 523 N N . ASN A 1 67 ? -3.281 12.176 -1.724 1.00 91.50 67 ASN A N 1
ATOM 524 C CA . ASN A 1 67 ? -4.301 12.404 -2.760 1.00 91.50 67 ASN A CA 1
ATOM 525 C C . ASN A 1 67 ? -3.898 11.730 -4.080 1.00 91.50 67 ASN A C 1
ATOM 527 O O . ASN A 1 67 ? -4.680 10.988 -4.661 1.00 91.50 67 ASN A O 1
ATOM 531 N N . ARG A 1 68 ? -2.626 11.872 -4.480 1.00 91.25 68 ARG A N 1
ATOM 532 C CA . ARG A 1 68 ? -2.084 11.204 -5.671 1.00 91.25 68 ARG A CA 1
ATOM 533 C C . ARG A 1 68 ? -2.143 9.681 -5.559 1.00 91.25 68 ARG A C 1
ATOM 535 O O . ARG A 1 68 ? -2.502 9.023 -6.529 1.00 91.25 68 ARG A O 1
ATOM 542 N N . THR A 1 69 ? -1.793 9.120 -4.401 1.00 94.44 69 THR A N 1
ATOM 543 C CA . THR A 1 69 ? -1.921 7.678 -4.157 1.00 94.44 69 THR A CA 1
ATOM 544 C C . THR A 1 69 ? -3.368 7.219 -4.328 1.00 94.44 69 THR A C 1
ATOM 546 O O . THR A 1 69 ? -3.592 6.211 -4.986 1.00 94.44 69 THR A O 1
ATOM 549 N N . VAL A 1 70 ? -4.345 7.958 -3.800 1.00 95.25 70 VAL A N 1
ATOM 550 C CA . VAL A 1 70 ? -5.772 7.614 -3.916 1.00 95.25 70 VAL A CA 1
ATOM 551 C C . VAL A 1 70 ? -6.245 7.645 -5.370 1.00 95.25 70 VAL A C 1
ATOM 553 O O . VAL A 1 70 ? -6.864 6.678 -5.804 1.00 95.25 70 VAL A O 1
ATOM 556 N N . THR A 1 71 ? -5.894 8.678 -6.141 1.00 93.94 71 THR A N 1
ATOM 557 C CA . THR A 1 71 ? -6.226 8.753 -7.576 1.00 93.94 71 THR A CA 1
ATOM 558 C C . THR A 1 71 ? -5.661 7.562 -8.351 1.00 93.94 71 THR A C 1
ATOM 560 O O . THR A 1 71 ? -6.379 6.920 -9.109 1.00 93.94 71 THR A O 1
ATOM 563 N N . ILE A 1 72 ? -4.389 7.209 -8.124 1.00 94.69 72 ILE A N 1
ATOM 564 C CA . ILE A 1 72 ? -3.773 6.058 -8.801 1.00 94.69 72 ILE A CA 1
ATOM 565 C C . ILE A 1 72 ? -4.445 4.751 -8.364 1.00 94.69 72 ILE A C 1
ATOM 567 O O . ILE A 1 72 ? -4.697 3.889 -9.199 1.00 94.69 72 ILE A O 1
ATOM 571 N N . LEU A 1 73 ? -4.751 4.586 -7.071 1.00 97.19 73 LEU A N 1
ATOM 572 C CA . LEU A 1 73 ? -5.432 3.390 -6.564 1.00 97.19 73 LEU A CA 1
ATOM 573 C C . LEU A 1 73 ? -6.819 3.204 -7.183 1.00 97.19 73 LEU A C 1
ATOM 575 O O . LEU A 1 73 ? -7.206 2.065 -7.423 1.00 97.19 73 LEU A O 1
ATOM 579 N N . GLN A 1 74 ? -7.542 4.291 -7.455 1.00 95.50 74 GLN A N 1
ATOM 580 C CA . GLN A 1 74 ? -8.848 4.244 -8.108 1.00 95.50 74 GLN A CA 1
ATOM 581 C C . GLN A 1 74 ? -8.761 3.653 -9.521 1.00 95.50 74 GLN A C 1
ATOM 583 O O . GLN A 1 74 ? -9.537 2.767 -9.869 1.00 95.50 74 GLN A O 1
ATOM 588 N N . GLU A 1 75 ? -7.795 4.104 -10.325 1.00 95.00 75 GLU A N 1
ATOM 589 C CA . GLU A 1 75 ? -7.554 3.544 -11.661 1.00 95.00 75 GLU A CA 1
ATOM 590 C C . GLU A 1 75 ? -7.065 2.093 -11.568 1.00 95.00 75 GLU A C 1
ATOM 592 O O . GLU A 1 75 ? -7.541 1.210 -12.280 1.00 95.00 75 GLU A O 1
ATOM 597 N N . LEU A 1 76 ? -6.143 1.830 -10.641 1.00 96.12 76 LEU A N 1
ATOM 598 C CA . LEU A 1 76 ? -5.502 0.530 -10.482 1.00 96.12 76 LEU A CA 1
ATOM 599 C C . LEU A 1 76 ? -6.475 -0.554 -10.007 1.00 96.12 76 LEU A C 1
ATOM 601 O O . LEU A 1 76 ? -6.347 -1.705 -10.424 1.00 96.12 76 LEU A O 1
ATOM 605 N N . ALA A 1 77 ? -7.462 -0.194 -9.180 1.00 96.94 77 ALA A N 1
ATOM 606 C CA . ALA A 1 77 ? -8.489 -1.106 -8.680 1.00 96.94 77 ALA A CA 1
ATOM 607 C C . ALA A 1 77 ? -9.235 -1.827 -9.816 1.00 96.94 77 ALA A C 1
ATOM 609 O O . ALA A 1 77 ? -9.556 -3.007 -9.680 1.00 96.94 77 ALA A O 1
ATOM 610 N N . GLN A 1 78 ? -9.424 -1.162 -10.962 1.00 95.62 78 GLN A N 1
ATOM 611 C CA . GLN A 1 78 ? -10.102 -1.720 -12.138 1.00 95.62 78 GLN A CA 1
ATOM 612 C C . GLN A 1 78 ? -9.318 -2.875 -12.789 1.00 95.62 78 GLN A C 1
ATOM 614 O O . GLN A 1 78 ? -9.912 -3.766 -13.396 1.00 95.62 78 GLN A O 1
ATOM 619 N N . GLU A 1 79 ? -7.988 -2.885 -12.661 1.00 95.62 79 G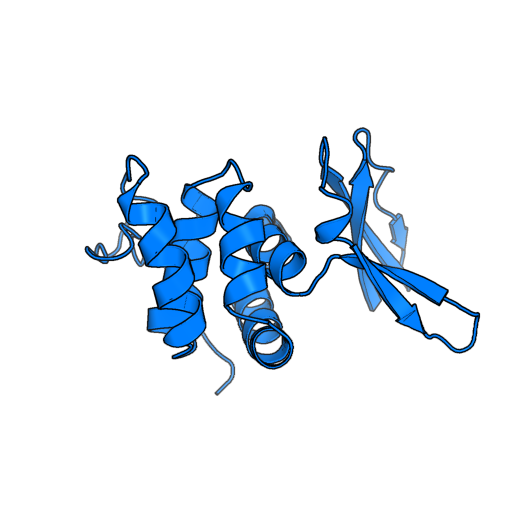LU A N 1
ATOM 620 C CA . GLU A 1 79 ? -7.117 -3.942 -13.197 1.00 95.62 79 GLU A CA 1
ATOM 621 C C . GLU A 1 79 ? -6.832 -5.060 -12.177 1.00 95.62 79 GLU A C 1
ATOM 623 O O . GLU A 1 79 ? -6.275 -6.104 -12.536 1.00 95.62 79 GLU A O 1
ATOM 628 N N . MET A 1 80 ? -7.196 -4.864 -10.907 1.00 97.38 80 MET A N 1
ATOM 629 C CA . MET A 1 80 ? -6.852 -5.775 -9.816 1.00 97.38 80 MET A CA 1
ATOM 630 C C . MET A 1 80 ? -7.773 -6.995 -9.747 1.00 97.38 80 MET A C 1
ATOM 632 O O . MET A 1 80 ? -8.990 -6.933 -9.912 1.00 97.38 80 MET A O 1
ATOM 636 N N . LYS A 1 81 ? -7.187 -8.141 -9.397 1.00 97.06 81 LYS A N 1
ATOM 637 C CA . LYS A 1 81 ? -7.906 -9.375 -9.082 1.00 97.06 81 LYS A CA 1
ATOM 638 C C . LYS A 1 81 ? -7.896 -9.602 -7.579 1.00 97.06 81 LYS A C 1
ATOM 640 O O . LYS A 1 81 ? -6.845 -9.760 -6.962 1.00 97.06 81 LYS A O 1
ATOM 645 N N . THR A 1 82 ? -9.080 -9.748 -6.990 1.00 97.75 82 THR A N 1
ATOM 646 C CA . THR A 1 82 ? -9.259 -9.969 -5.545 1.00 97.75 82 THR A CA 1
ATOM 647 C C . THR A 1 82 ? -8.433 -11.139 -4.991 1.00 97.75 82 THR A C 1
ATOM 649 O O . THR A 1 82 ? 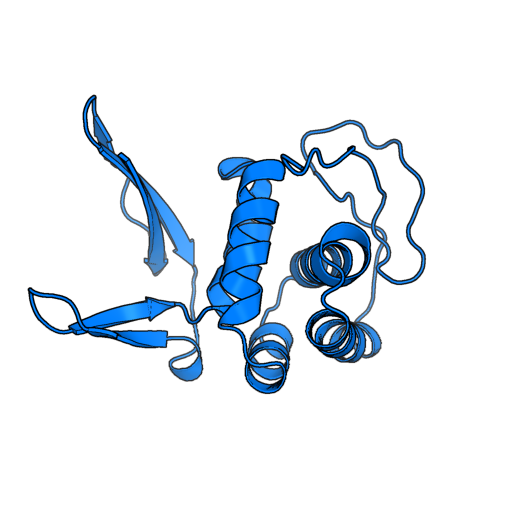-7.897 -11.053 -3.884 1.00 97.75 82 THR A O 1
ATOM 652 N N . THR A 1 83 ? -8.314 -12.232 -5.751 1.00 97.06 83 THR A N 1
ATOM 653 C CA . THR A 1 83 ? -7.545 -13.428 -5.367 1.00 97.06 83 THR A CA 1
ATOM 654 C C . THR A 1 83 ? -6.039 -13.193 -5.413 1.00 97.06 83 THR A C 1
ATOM 656 O O . THR A 1 83 ? -5.326 -13.629 -4.507 1.00 97.06 83 THR A O 1
ATOM 659 N N . THR A 1 84 ? -5.553 -12.472 -6.427 1.00 96.88 84 THR A N 1
ATOM 660 C CA . THR A 1 84 ? -4.154 -12.039 -6.502 1.00 96.88 84 THR A CA 1
ATOM 661 C C . THR A 1 84 ? -3.845 -11.113 -5.334 1.00 96.88 84 THR A C 1
ATOM 663 O O . THR A 1 84 ? -2.885 -11.372 -4.616 1.00 96.88 84 THR A O 1
ATOM 666 N N . LEU A 1 85 ? -4.720 -10.138 -5.051 1.00 98.31 85 LEU A N 1
ATOM 667 C CA . LEU A 1 85 ? -4.528 -9.187 -3.954 1.00 98.31 85 LEU A CA 1
ATOM 668 C C . LEU A 1 85 ? -4.420 -9.920 -2.623 1.00 98.31 85 LEU A C 1
ATOM 670 O O . LEU A 1 85 ? -3.507 -9.647 -1.847 1.00 98.31 85 LEU A O 1
ATOM 674 N N . HIS A 1 86 ? -5.305 -10.895 -2.393 1.00 97.56 86 HIS A N 1
ATOM 675 C CA . HIS A 1 86 ? -5.263 -11.718 -1.191 1.00 97.56 86 HIS A CA 1
ATOM 676 C C . HIS A 1 86 ? -3.892 -12.381 -1.017 1.00 97.56 86 HIS A C 1
ATOM 678 O O . HIS A 1 86 ? -3.262 -12.301 0.036 1.00 97.56 86 HIS A O 1
ATOM 684 N N . ARG A 1 87 ? -3.422 -13.051 -2.073 1.00 96.56 87 ARG A N 1
ATOM 685 C CA . ARG A 1 87 ? -2.172 -13.806 -2.063 1.00 96.56 87 ARG A CA 1
ATOM 686 C C . ARG A 1 87 ? -0.962 -12.888 -1.869 1.00 96.56 87 ARG A C 1
ATOM 688 O O . ARG A 1 87 ? -0.121 -13.182 -1.020 1.00 96.56 87 ARG A O 1
ATOM 695 N N . THR A 1 88 ? -0.896 -11.782 -2.605 1.00 96.69 88 THR A N 1
ATOM 696 C CA . THR A 1 88 ? 0.191 -10.799 -2.526 1.00 96.69 88 THR A CA 1
ATOM 697 C C . THR A 1 88 ? 0.232 -10.140 -1.145 1.00 96.69 88 THR A C 1
ATOM 699 O O . THR A 1 88 ? 1.268 -10.161 -0.480 1.00 96.69 88 THR A O 1
ATOM 702 N N . ALA A 1 89 ? -0.904 -9.648 -0.640 1.00 96.69 89 ALA A N 1
ATOM 703 C CA . ALA A 1 89 ? -0.983 -9.018 0.677 1.00 96.69 89 ALA A CA 1
ATOM 704 C C . ALA A 1 89 ? -0.702 -10.004 1.824 1.00 96.69 89 ALA A C 1
ATOM 706 O O . ALA A 1 89 ? -0.082 -9.628 2.819 1.00 96.69 89 ALA A O 1
ATOM 707 N N . LYS A 1 90 ? -1.073 -11.286 1.687 1.00 95.75 90 LYS A N 1
ATOM 708 C CA . LYS A 1 90 ? -0.780 -12.314 2.701 1.00 95.75 90 LYS A CA 1
ATOM 709 C C . LYS A 1 90 ? 0.724 -12.470 2.937 1.00 95.75 90 LYS A C 1
ATOM 711 O O . LYS A 1 90 ? 1.124 -12.631 4.088 1.00 95.75 90 LYS A O 1
ATOM 716 N N . ARG A 1 91 ? 1.536 -12.370 1.879 1.00 93.69 91 ARG A N 1
ATOM 717 C CA . ARG A 1 91 ? 3.010 -12.411 1.942 1.00 93.69 91 ARG A CA 1
ATOM 718 C C . ARG A 1 91 ? 3.639 -11.063 2.307 1.00 93.69 91 ARG A C 1
ATOM 720 O O . ARG A 1 91 ? 4.804 -11.015 2.689 1.00 93.69 91 ARG A O 1
ATOM 727 N N . TYR A 1 92 ? 2.886 -9.968 2.219 1.00 93.31 92 TYR A N 1
ATOM 728 C CA . TYR A 1 92 ? 3.380 -8.635 2.549 1.00 93.31 92 TYR A CA 1
ATOM 729 C C . TYR A 1 92 ? 3.510 -8.464 4.069 1.00 93.31 92 TYR A C 1
ATOM 731 O O . TYR A 1 92 ? 2.523 -8.486 4.811 1.00 93.31 92 TYR A O 1
ATOM 739 N N . ILE A 1 93 ? 4.745 -8.297 4.545 1.00 90.44 93 ILE A N 1
ATOM 740 C CA . ILE A 1 93 ? 5.074 -8.312 5.981 1.00 90.44 93 ILE A CA 1
ATOM 741 C C . ILE A 1 93 ? 4.480 -7.097 6.715 1.00 90.44 93 ILE A C 1
ATOM 743 O O . ILE A 1 93 ? 4.063 -7.200 7.867 1.00 90.44 93 ILE A O 1
ATOM 747 N N . ASN A 1 94 ? 4.404 -5.940 6.055 1.00 93.50 94 ASN A N 1
ATOM 748 C CA . ASN A 1 94 ? 4.012 -4.684 6.689 1.00 93.50 94 ASN A CA 1
ATOM 749 C C . ASN A 1 94 ? 2.484 -4.590 6.879 1.00 93.50 94 ASN A C 1
ATOM 751 O O . ASN A 1 94 ? 1.758 -4.126 6.002 1.00 93.50 94 ASN A O 1
ATOM 755 N N . THR A 1 95 ? 1.997 -5.027 8.042 1.00 97.12 95 THR A N 1
ATOM 756 C CA . THR A 1 95 ? 0.574 -4.962 8.419 1.00 97.12 95 THR A CA 1
ATOM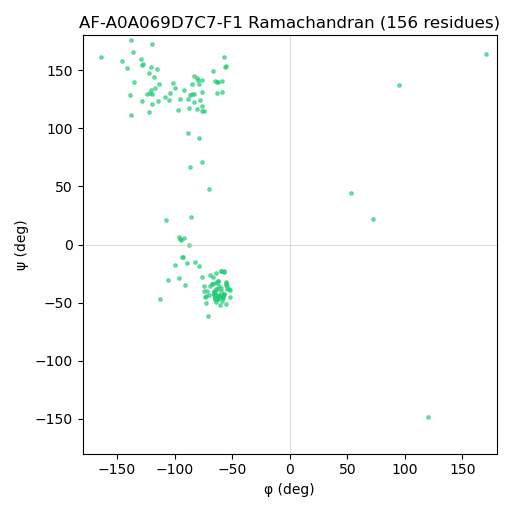 757 C C . THR A 1 95 ? -0.005 -3.540 8.377 1.00 97.12 95 THR A C 1
ATOM 759 O O . THR A 1 95 ? -1.085 -3.390 7.804 1.00 97.12 95 THR A O 1
ATOM 762 N N . PRO A 1 96 ? 0.689 -2.485 8.859 1.00 97.00 96 PRO A N 1
ATOM 763 C CA . PRO A 1 96 ? 0.204 -1.113 8.709 1.00 97.00 96 PRO A CA 1
ATOM 764 C C . PRO A 1 96 ? -0.122 -0.689 7.272 1.00 97.00 96 PRO A C 1
ATOM 766 O O . PRO A 1 96 ? -1.072 0.057 7.046 1.00 97.00 96 PRO A O 1
ATOM 769 N N . VAL A 1 97 ? 0.641 -1.168 6.285 1.00 97.31 97 VAL A N 1
ATOM 770 C CA . VAL A 1 97 ? 0.361 -0.895 4.864 1.00 97.31 97 VAL A CA 1
ATOM 771 C C . VAL A 1 97 ? -0.947 -1.548 4.430 1.00 97.31 97 VAL A C 1
ATOM 773 O O . VAL A 1 97 ? -1.757 -0.902 3.773 1.00 97.31 97 VAL A O 1
ATOM 776 N N . ILE A 1 98 ? -1.195 -2.790 4.850 1.00 98.31 98 ILE A N 1
ATOM 777 C CA . ILE A 1 98 ? -2.440 -3.507 4.541 1.00 98.31 98 ILE A CA 1
ATOM 778 C C . ILE A 1 98 ? -3.643 -2.825 5.203 1.00 98.31 98 ILE A C 1
ATOM 780 O O . ILE A 1 98 ? -4.674 -2.661 4.558 1.00 98.31 98 ILE A O 1
ATOM 784 N N . GLN A 1 99 ? -3.502 -2.381 6.457 1.00 98.31 99 GLN A N 1
ATOM 785 C CA . GLN A 1 99 ? -4.540 -1.625 7.167 1.00 98.31 99 GLN A CA 1
ATOM 786 C C . GLN A 1 99 ? -4.909 -0.333 6.427 1.00 98.31 99 GLN A C 1
ATOM 788 O O . GLN A 1 99 ? -6.087 -0.083 6.185 1.00 98.31 99 GLN A O 1
ATOM 793 N N . ARG A 1 100 ? -3.914 0.471 6.018 1.00 97.88 100 ARG A N 1
ATOM 794 C CA . ARG A 1 100 ? -4.163 1.698 5.242 1.00 97.88 100 ARG A CA 1
ATOM 795 C C . ARG A 1 100 ? -4.788 1.398 3.888 1.00 97.88 100 ARG A C 1
ATOM 797 O O . ARG A 1 100 ? -5.761 2.046 3.535 1.00 97.88 100 ARG A O 1
ATOM 804 N N . LEU A 1 101 ? -4.255 0.428 3.144 1.00 98.44 101 LEU A N 1
ATOM 805 C CA . LEU A 1 101 ? -4.773 0.088 1.820 1.00 98.44 101 LEU A CA 1
ATOM 806 C C . LEU A 1 101 ? -6.232 -0.374 1.894 1.00 98.44 101 LEU A C 1
ATOM 808 O O . LEU A 1 101 ? -7.060 0.075 1.110 1.00 98.44 101 LEU A O 1
ATOM 812 N N . GLY A 1 102 ? -6.554 -1.230 2.861 1.00 98.06 102 GLY A N 1
ATOM 813 C CA . GLY A 1 102 ? -7.918 -1.696 3.055 1.00 98.06 102 GLY A CA 1
ATOM 814 C C . GLY A 1 102 ? -8.877 -0.592 3.493 1.00 98.06 102 GLY A C 1
ATOM 815 O O . GLY A 1 102 ? -9.965 -0.500 2.931 1.00 98.06 102 GLY A O 1
ATOM 816 N N . TYR A 1 103 ? -8.445 0.312 4.381 1.00 97.88 103 TYR A N 1
ATOM 817 C CA . TYR A 1 103 ? -9.212 1.517 4.714 1.00 97.88 103 TYR A CA 1
ATOM 818 C C . TYR A 1 103 ? -9.482 2.383 3.475 1.00 97.88 103 TYR A C 1
ATOM 820 O O . TYR A 1 103 ? -10.603 2.846 3.289 1.00 97.88 103 TYR A O 1
ATOM 828 N N . LEU A 1 104 ? -8.475 2.596 2.618 1.00 97.69 104 LEU A N 1
ATOM 829 C CA . LEU A 1 104 ? -8.633 3.376 1.388 1.00 97.69 104 LEU A CA 1
ATOM 830 C C . LEU A 1 104 ? -9.622 2.705 0.423 1.00 97.69 104 LEU A C 1
ATOM 832 O O . LEU A 1 104 ? -10.500 3.379 -0.106 1.00 97.69 104 LEU A O 1
ATOM 836 N N . PHE A 1 105 ? -9.536 1.388 0.229 1.00 98.12 105 PHE A N 1
ATOM 837 C CA . PHE A 1 105 ? -10.490 0.679 -0.624 1.00 98.12 105 PHE A CA 1
ATOM 838 C C . PHE A 1 105 ? -11.914 0.705 -0.065 1.00 98.12 105 PHE A C 1
ATOM 840 O O . PHE A 1 105 ? -12.832 1.003 -0.813 1.00 98.12 105 PHE A O 1
ATOM 847 N N . ASP A 1 106 ? -12.109 0.463 1.230 1.00 97.62 106 ASP A N 1
ATOM 848 C CA . ASP A 1 106 ? -13.436 0.453 1.860 1.00 97.62 106 ASP A CA 1
ATOM 849 C C . ASP A 1 106 ? -14.033 1.865 1.968 1.00 97.62 106 ASP A C 1
ATOM 851 O O . ASP A 1 106 ? -15.062 2.171 1.373 1.00 97.62 106 ASP A O 1
ATOM 855 N N . LYS A 1 107 ? -13.368 2.757 2.709 1.00 95.94 107 LYS A N 1
ATOM 856 C CA . LYS A 1 107 ? -13.961 4.023 3.167 1.00 95.94 107 LYS A CA 1
ATOM 857 C C . LYS A 1 107 ? -13.784 5.190 2.209 1.00 95.94 107 LYS A C 1
ATOM 859 O O . LYS A 1 107 ? -14.443 6.210 2.397 1.00 95.94 107 LYS A O 1
ATOM 864 N N . VAL A 1 108 ? -12.880 5.077 1.239 1.00 95.31 108 VAL A N 1
ATOM 865 C CA . VAL A 1 108 ? -12.571 6.172 0.308 1.00 95.31 108 VAL A CA 1
ATOM 866 C C . VAL A 1 108 ? -13.013 5.829 -1.107 1.00 95.31 108 VAL A C 1
ATOM 868 O O . VAL A 1 108 ? -13.649 6.657 -1.747 1.00 95.31 108 VAL A O 1
ATOM 871 N N . LEU A 1 109 ? -12.699 4.623 -1.587 1.00 95.81 109 LEU A N 1
ATOM 872 C CA . LEU A 1 109 ? -12.947 4.226 -2.976 1.00 95.81 109 LEU A CA 1
ATOM 873 C C . LEU A 1 109 ? -14.210 3.372 -3.172 1.00 95.81 109 LEU A C 1
ATOM 875 O O . LEU A 1 109 ? -14.691 3.279 -4.296 1.00 95.81 109 LEU A O 1
ATOM 879 N N . GLY A 1 110 ? -14.768 2.770 -2.116 1.00 96.12 110 GLY A N 1
ATOM 880 C CA . GLY A 1 110 ? -15.956 1.908 -2.215 1.00 96.12 110 GLY A CA 1
ATOM 881 C C . GLY A 1 110 ? -15.699 0.544 -2.873 1.00 96.12 110 GLY A C 1
ATOM 882 O O . GLY A 1 110 ? -16.621 -0.097 -3.369 1.00 96.12 110 GLY A O 1
ATOM 883 N N . GLU A 1 111 ? -14.451 0.078 -2.880 1.00 97.62 111 GLU A N 1
ATOM 884 C CA . GLU A 1 111 ? -14.012 -1.176 -3.498 1.00 97.62 111 GLU A CA 1
ATOM 885 C C . GLU A 1 111 ? -14.172 -2.372 -2.540 1.00 97.62 111 GLU A C 1
ATOM 887 O O . GLU A 1 111 ? -13.195 -2.991 -2.101 1.00 97.62 111 GLU A O 1
ATOM 892 N N . GLU A 1 112 ? -15.424 -2.709 -2.213 1.00 97.06 112 GLU A N 1
ATOM 893 C CA . GLU A 1 112 ? -15.801 -3.707 -1.192 1.00 97.06 112 GLU A CA 1
ATOM 894 C C . GLU A 1 112 ? -15.109 -5.065 -1.374 1.00 97.06 112 GLU A C 1
ATOM 896 O O . GLU A 1 112 ? -14.566 -5.645 -0.437 1.00 97.06 112 GLU A O 1
ATOM 901 N N . LYS A 1 113 ? -15.056 -5.585 -2.608 1.00 98.00 113 LYS A N 1
ATOM 902 C CA . LYS A 1 113 ? -14.440 -6.899 -2.867 1.00 98.00 113 LYS A CA 1
ATOM 903 C C . LYS A 1 113 ? -12.944 -6.901 -2.559 1.00 98.00 113 LYS A C 1
ATOM 905 O O . LYS A 1 113 ? -12.413 -7.913 -2.094 1.00 98.00 113 LYS A O 1
ATOM 910 N N . LEU A 1 114 ? -12.249 -5.808 -2.874 1.00 98.44 114 LEU A N 1
ATOM 911 C CA . LEU A 1 114 ? -10.815 -5.679 -2.622 1.00 98.44 114 LEU A CA 1
ATOM 912 C C . LEU A 1 114 ? -10.556 -5.489 -1.129 1.00 98.44 114 LEU A C 1
ATOM 914 O O . LEU A 1 114 ? -9.681 -6.162 -0.579 1.00 98.44 114 LEU A O 1
ATOM 918 N N . SER A 1 115 ? -11.341 -4.641 -0.466 1.00 98.19 115 SER A N 1
ATOM 919 C CA . SER A 1 115 ? -11.206 -4.395 0.966 1.00 98.19 115 SER A CA 1
ATOM 920 C C . SER A 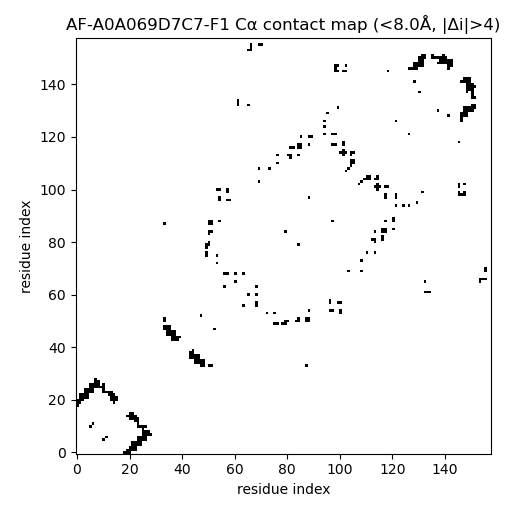1 115 ? -11.517 -5.654 1.790 1.00 98.19 115 SER A C 1
ATOM 922 O O . SER A 1 115 ? -10.676 -6.077 2.581 1.00 98.19 115 SER A O 1
ATOM 924 N N . ASP A 1 116 ? -12.607 -6.373 1.520 1.00 98.31 116 ASP A N 1
ATOM 925 C CA . ASP A 1 116 ? -12.950 -7.632 2.203 1.00 98.31 116 ASP A CA 1
ATOM 926 C C . ASP A 1 116 ? -11.827 -8.674 2.135 1.00 98.31 116 ASP A C 1
ATOM 928 O O . ASP A 1 116 ? -11.553 -9.414 3.088 1.00 98.31 116 ASP A O 1
ATOM 932 N N . SER A 1 117 ? -11.150 -8.743 0.989 1.00 98.06 117 SER A N 1
ATOM 933 C CA . SER A 1 117 ? -10.019 -9.644 0.777 1.00 98.06 117 SER A CA 1
ATOM 934 C C . SER A 1 117 ? -8.839 -9.335 1.699 1.00 98.06 117 SER A C 1
ATOM 936 O O . SER A 1 117 ? -8.195 -10.261 2.209 1.00 98.06 117 SER A O 1
ATOM 938 N N . LEU A 1 118 ? -8.584 -8.047 1.950 1.00 98.38 118 LEU A N 1
ATOM 939 C CA . LEU A 1 118 ? -7.560 -7.577 2.880 1.00 98.38 118 LEU A CA 1
ATOM 940 C C . LEU A 1 118 ? -7.991 -7.768 4.335 1.00 98.38 118 LEU A C 1
ATOM 942 O O . LEU A 1 118 ? -7.184 -8.218 5.150 1.00 98.38 118 LEU A O 1
ATOM 946 N N . LEU A 1 119 ? -9.261 -7.518 4.661 1.00 97.81 119 LEU A N 1
ATOM 947 C CA . LEU A 1 119 ? -9.786 -7.701 6.015 1.00 97.81 119 LEU A CA 1
ATOM 948 C C . LEU A 1 119 ? -9.648 -9.159 6.481 1.00 97.81 119 LEU A C 1
ATOM 950 O O . LEU A 1 119 ? -9.198 -9.421 7.596 1.00 97.81 119 LEU A O 1
ATOM 954 N N . LYS A 1 120 ? -9.905 -10.128 5.590 1.00 97.12 120 LYS A N 1
ATOM 955 C CA . LYS A 1 120 ? -9.667 -11.561 5.856 1.00 97.12 120 LYS A CA 1
ATOM 956 C C . LYS A 1 120 ? -8.227 -11.865 6.276 1.00 97.12 120 LYS A C 1
ATOM 958 O O . LYS A 1 120 ? -8.007 -12.756 7.091 1.00 97.12 120 LYS A O 1
ATOM 963 N N . ILE A 1 121 ? -7.246 -11.144 5.732 1.00 96.62 121 ILE A N 1
ATOM 964 C CA . ILE A 1 121 ? -5.832 -11.301 6.101 1.00 96.62 121 ILE A CA 1
ATOM 965 C C . ILE A 1 121 ? -5.591 -10.698 7.482 1.00 96.62 121 ILE A C 1
ATOM 967 O O . ILE A 1 121 ? -4.938 -11.326 8.318 1.00 96.62 121 ILE A O 1
ATOM 971 N N . LEU A 1 122 ? -6.134 -9.506 7.731 1.00 96.50 122 LEU A N 1
ATOM 972 C CA . LEU A 1 122 ? -5.980 -8.791 8.996 1.00 96.50 122 LEU A CA 1
ATOM 973 C C . LEU A 1 122 ? -6.588 -9.552 10.180 1.00 96.50 122 LEU A C 1
ATOM 975 O O . LEU A 1 122 ? -6.002 -9.525 11.254 1.00 96.50 122 LEU A O 1
ATOM 979 N N . ASN A 1 123 ? -7.659 -10.324 9.971 1.00 94.06 123 ASN A N 1
ATOM 980 C CA . ASN A 1 123 ? -8.252 -11.186 11.004 1.00 94.06 123 ASN A CA 1
ATOM 981 C C . ASN A 1 123 ? -7.281 -12.242 11.565 1.00 94.06 123 ASN A C 1
ATOM 983 O O . ASN A 1 123 ? -7.476 -12.733 12.672 1.00 94.06 123 ASN A O 1
ATOM 987 N N . SER A 1 124 ? -6.236 -12.600 10.813 1.00 92.88 124 SER A N 1
ATOM 988 C CA . SER A 1 124 ? -5.173 -13.514 11.262 1.00 92.88 124 SER A CA 1
ATOM 989 C C . SER A 1 124 ? -3.924 -12.805 11.800 1.00 92.88 124 SER A C 1
ATOM 991 O O . SER A 1 124 ? -2.913 -13.454 12.067 1.00 92.88 124 SER A O 1
ATOM 993 N N . ARG A 1 125 ? -3.957 -11.473 11.932 1.00 94.62 125 ARG A N 1
ATOM 994 C CA . ARG A 1 125 ? -2.824 -10.647 12.362 1.00 94.62 125 ARG A CA 1
ATOM 995 C C . ARG A 1 125 ? -3.172 -9.880 13.633 1.00 94.62 125 ARG A C 1
ATOM 997 O O . ARG A 1 125 ? -4.316 -9.515 13.872 1.00 94.62 125 ARG A O 1
ATOM 1004 N N . ASN A 1 126 ? -2.149 -9.572 14.424 1.00 91.50 126 ASN A N 1
ATOM 1005 C CA . ASN A 1 126 ? -2.297 -8.641 15.537 1.00 91.50 126 ASN A CA 1
ATOM 1006 C C . ASN A 1 126 ? -2.338 -7.212 14.987 1.00 91.50 126 ASN A C 1
ATOM 1008 O O . ASN A 1 126 ? -1.377 -6.767 14.355 1.00 91.50 126 ASN A O 1
ATOM 1012 N N . LEU A 1 127 ? -3.448 -6.514 15.220 1.00 94.88 127 LEU A N 1
ATOM 1013 C CA . LEU A 1 127 ? -3.659 -5.150 14.743 1.00 94.88 127 LEU A CA 1
ATOM 1014 C C . LEU A 1 127 ? -3.386 -4.148 15.859 1.00 94.88 127 LEU A C 1
ATOM 1016 O O . LEU A 1 127 ? -3.865 -4.304 16.982 1.00 94.88 127 LEU A O 1
ATOM 1020 N N . SER A 1 128 ? -2.660 -3.088 15.524 1.00 94.69 128 SER A N 1
ATOM 1021 C CA . SER A 1 128 ? -2.540 -1.896 16.356 1.00 94.69 128 SER A CA 1
ATOM 1022 C C . SER A 1 128 ? -3.159 -0.697 15.634 1.00 94.69 128 SER A C 1
ATOM 1024 O O . SER A 1 128 ? -3.179 -0.666 14.399 1.00 94.69 128 SER A O 1
ATOM 1026 N N . PRO A 1 129 ? -3.677 0.298 16.377 1.00 96.19 129 PRO A N 1
ATOM 1027 C CA . PRO A 1 129 ? -4.089 1.561 15.787 1.00 96.19 129 PRO A CA 1
ATOM 1028 C C . PRO A 1 129 ? -2.927 2.249 15.067 1.00 96.19 129 PRO A C 1
ATOM 1030 O O . PRO A 1 129 ? -1.842 2.407 15.632 1.00 96.19 129 PRO A O 1
ATOM 1033 N N . ILE A 1 130 ? -3.161 2.689 13.833 1.00 96.25 130 ILE A N 1
ATOM 1034 C CA . ILE A 1 130 ? -2.177 3.410 13.020 1.00 96.25 130 ILE A CA 1
ATOM 1035 C C . ILE A 1 130 ? -2.748 4.721 12.492 1.00 96.25 130 ILE A C 1
ATOM 1037 O O . ILE A 1 130 ? -3.950 4.852 12.309 1.00 96.25 130 ILE A O 1
ATOM 1041 N N . LEU A 1 131 ? -1.887 5.687 12.181 1.00 95.75 131 LEU A N 1
ATOM 1042 C CA . LEU A 1 131 ? -2.301 6.901 11.473 1.00 95.75 131 LEU A CA 1
ATOM 1043 C C . LEU A 1 131 ? -2.507 6.610 9.986 1.00 95.75 131 LEU A C 1
ATOM 1045 O O . LEU A 1 131 ? -1.688 5.902 9.382 1.00 95.75 131 LEU A O 1
ATOM 1049 N N . LEU A 1 132 ? -3.535 7.221 9.394 1.00 93.19 132 LEU A N 1
ATOM 1050 C CA . LEU A 1 132 ? -3.739 7.223 7.946 1.00 93.19 132 LEU A CA 1
ATOM 1051 C C . LEU A 1 132 ? -2.569 7.911 7.224 1.00 93.19 132 LEU A C 1
ATOM 1053 O O . LEU A 1 132 ? -2.034 7.357 6.269 1.00 93.19 132 LEU A O 1
ATOM 1057 N N . SER A 1 133 ? -2.109 9.058 7.733 1.00 90.12 133 SER A N 1
ATOM 1058 C CA . SER A 1 133 ? -0.897 9.752 7.274 1.00 90.12 133 SER A CA 1
ATOM 1059 C C . SER A 1 133 ? 0.080 9.980 8.423 1.00 90.12 133 SER A C 1
ATOM 1061 O O . SER A 1 133 ? -0.293 10.504 9.470 1.00 90.12 133 SER A O 1
ATOM 1063 N N . THR A 1 134 ? 1.349 9.610 8.251 1.00 85.12 134 THR A N 1
ATOM 1064 C CA . THR A 1 134 ? 2.369 9.767 9.306 1.00 85.12 134 THR A CA 1
ATOM 1065 C C . THR A 1 134 ? 2.894 11.204 9.415 1.00 85.12 134 THR A C 1
ATOM 1067 O O . THR A 1 134 ? 3.455 11.570 10.445 1.00 85.12 134 THR A O 1
ATOM 1070 N N . GLN A 1 135 ? 2.698 12.023 8.376 1.00 83.00 135 GLN A N 1
ATOM 1071 C CA . GLN A 1 135 ? 3.256 13.378 8.257 1.00 83.00 135 GLN A CA 1
ATOM 1072 C C . GLN A 1 135 ? 2.385 14.474 8.879 1.00 83.00 135 GLN A C 1
ATOM 1074 O O . GLN A 1 135 ? 2.717 15.658 8.796 1.00 83.00 135 GLN A O 1
ATOM 1079 N N . LYS A 1 136 ? 1.232 14.107 9.436 1.00 82.38 136 LYS A N 1
ATOM 1080 C CA . LYS A 1 136 ? 0.234 15.040 9.960 1.00 82.38 136 LYS A CA 1
ATOM 1081 C C . LYS A 1 136 ? 0.011 14.803 11.445 1.00 82.38 136 LYS A C 1
ATOM 1083 O O . LYS A 1 136 ? 0.554 13.867 12.033 1.00 82.38 136 LYS A O 1
ATOM 1088 N N . GLU A 1 137 ? -0.759 15.692 12.057 1.00 82.38 137 GLU A N 1
ATOM 1089 C CA . GLU A 1 137 ? -1.060 15.623 13.482 1.00 82.38 137 GLU A CA 1
ATOM 1090 C C . GLU A 1 137 ? -1.695 14.280 13.855 1.00 82.38 137 GLU A C 1
ATOM 1092 O O . GLU A 1 137 ? -2.332 13.612 13.042 1.00 82.38 137 GLU A O 1
ATOM 1097 N N . LYS A 1 138 ? -1.503 13.858 15.106 1.00 83.69 138 LYS A N 1
ATOM 1098 C CA . LYS A 1 138 ? -1.976 12.557 15.605 1.00 83.69 138 LYS A CA 1
ATOM 1099 C C . LYS A 1 138 ? -3.427 12.602 16.094 1.00 83.69 138 LYS A C 1
ATOM 1101 O O . LYS A 1 138 ? -3.809 11.796 16.937 1.00 83.69 138 LYS A O 1
ATOM 1106 N N . GLN A 1 139 ? -4.211 13.560 15.611 1.00 85.69 139 GLN A N 1
ATOM 1107 C CA . GLN A 1 139 ? -5.595 13.759 16.014 1.00 85.69 139 GLN A CA 1
ATOM 1108 C C . GLN A 1 139 ? -6.529 13.252 14.919 1.00 85.69 139 GLN A C 1
ATOM 1110 O O . GLN A 1 139 ? -6.361 13.581 13.749 1.00 85.69 139 GLN A O 1
ATOM 1115 N N . GLY A 1 140 ? -7.505 12.437 15.300 1.00 89.50 140 GLY A N 1
ATOM 1116 C CA . GLY A 1 140 ? -8.495 11.892 14.385 1.00 89.50 140 GLY A CA 1
ATOM 1117 C C . GLY A 1 140 ? -9.339 10.825 15.064 1.00 89.50 140 GLY A C 1
ATOM 1118 O O . GLY A 1 140 ? -8.981 10.306 16.121 1.00 89.50 140 GLY A O 1
ATOM 1119 N N . GLU A 1 141 ? -10.465 10.502 14.446 1.00 93.19 141 GLU A N 1
ATOM 1120 C CA . GLU A 1 141 ? -11.323 9.408 14.888 1.00 93.19 141 GLU A CA 1
ATOM 1121 C C . GLU A 1 141 ? -10.743 8.066 14.419 1.00 93.19 141 GLU A C 1
ATOM 1123 O O . GLU A 1 141 ? -10.265 7.949 13.286 1.00 93.19 141 GLU A O 1
ATOM 1128 N N . LEU A 1 142 ? -10.782 7.059 15.291 1.00 95.94 142 LEU A N 1
ATOM 1129 C CA . LEU A 1 142 ? -10.367 5.700 14.968 1.00 95.94 142 LEU A CA 1
ATOM 1130 C C . LEU A 1 142 ? -11.466 4.993 14.170 1.00 95.94 142 LEU A C 1
ATOM 1132 O O . LEU A 1 142 ? -12.593 4.862 14.634 1.00 95.94 142 LEU A O 1
ATOM 1136 N N . ASP A 1 143 ? -11.124 4.490 12.989 1.00 96.88 143 ASP A N 1
ATOM 1137 C CA . ASP A 1 143 ? -11.918 3.459 12.335 1.00 96.88 143 ASP A CA 1
ATOM 1138 C C . ASP A 1 143 ? -11.653 2.114 13.026 1.00 96.88 143 ASP A C 1
ATOM 1140 O O . ASP A 1 143 ? -10.530 1.602 13.002 1.00 96.88 143 ASP A O 1
ATOM 1144 N N . GLU A 1 144 ? -12.677 1.553 13.668 1.00 95.25 144 GLU A N 1
ATOM 1145 C CA . GLU A 1 144 ? -12.554 0.318 14.450 1.00 95.25 144 GLU A CA 1
ATOM 1146 C C . GLU A 1 144 ? -12.313 -0.929 13.591 1.00 95.25 144 GLU A C 1
ATOM 1148 O O . GLU A 1 144 ? -11.689 -1.880 14.069 1.00 95.25 144 GLU A O 1
ATOM 1153 N N . THR A 1 145 ? -12.761 -0.912 12.332 1.00 95.94 145 THR A N 1
ATOM 1154 C CA . THR A 1 145 ? -12.636 -2.044 11.400 1.00 95.94 145 THR A CA 1
ATOM 1155 C C . THR A 1 145 ? -11.189 -2.194 10.954 1.00 95.94 145 THR A C 1
ATOM 1157 O O . THR A 1 145 ? -10.600 -3.268 11.054 1.00 95.94 145 THR A O 1
ATOM 1160 N N . TRP A 1 146 ? -10.586 -1.092 10.511 1.00 97.50 146 TRP A N 1
ATOM 1161 C CA . TRP A 1 146 ? -9.227 -1.077 9.970 1.00 97.50 146 TRP A CA 1
ATOM 1162 C C . TRP A 1 146 ? -8.162 -0.745 11.015 1.00 97.50 146 TRP A C 1
ATOM 1164 O O . TRP A 1 146 ? -6.962 -0.885 10.753 1.00 97.50 146 TRP A O 1
ATOM 1174 N N . LYS A 1 147 ? -8.585 -0.297 12.203 1.00 97.38 147 LYS A N 1
ATOM 1175 C CA . LYS A 1 147 ? -7.723 0.288 13.239 1.00 97.38 147 LYS A CA 1
ATOM 1176 C C . LYS A 1 147 ? -6.880 1.435 12.667 1.00 97.38 147 LYS A C 1
ATOM 1178 O O . LYS A 1 147 ? -5.680 1.529 12.919 1.00 97.38 147 LYS A O 1
ATOM 1183 N N . VAL A 1 148 ? -7.509 2.305 11.873 1.00 97.19 148 VAL A N 1
ATOM 1184 C CA . VAL A 1 148 ? -6.865 3.464 11.233 1.00 97.19 148 VAL A CA 1
ATOM 1185 C C . VAL A 1 148 ? -7.441 4.758 11.798 1.00 97.19 148 VAL A C 1
ATOM 1187 O O . VAL A 1 148 ? -8.640 4.997 11.743 1.00 97.19 148 VAL A O 1
ATOM 1190 N N . ILE A 1 149 ? -6.578 5.615 12.332 1.00 96.56 149 ILE A N 1
ATOM 1191 C CA . ILE A 1 149 ? -6.909 6.951 12.821 1.00 96.56 149 ILE A CA 1
ATOM 1192 C C . ILE A 1 149 ? -6.985 7.891 11.618 1.00 96.56 149 ILE A C 1
ATOM 1194 O O . ILE A 1 149 ? -5.984 8.130 10.932 1.00 96.56 149 ILE A O 1
ATOM 1198 N N . LYS A 1 150 ? -8.178 8.439 11.387 1.00 93.38 150 LYS A N 1
ATOM 1199 C CA . LYS A 1 150 ? -8.526 9.339 10.281 1.00 93.38 150 LYS A CA 1
ATOM 1200 C C . LYS A 1 150 ? -7.982 10.744 10.541 1.00 93.38 150 LYS A C 1
ATOM 1202 O O . LYS A 1 150 ? -8.724 11.663 10.867 1.00 93.38 150 LYS A O 1
ATOM 1207 N N . ASN A 1 151 ? -6.663 10.892 10.455 1.00 92.19 151 ASN A N 1
ATOM 1208 C CA . ASN A 1 151 ? -5.961 12.119 10.838 1.00 92.19 151 ASN A CA 1
ATOM 1209 C C . ASN A 1 151 ? -5.753 13.129 9.700 1.00 92.19 151 ASN A C 1
ATOM 1211 O O . ASN A 1 151 ? -5.069 14.137 9.866 1.00 92.19 151 ASN A O 1
ATOM 1215 N N . ILE A 1 152 ? -6.324 12.847 8.532 1.00 89.75 152 ILE A N 1
ATOM 1216 C CA . ILE A 1 152 ? -6.359 13.743 7.382 1.00 89.75 152 ILE A CA 1
ATOM 1217 C C . ILE A 1 152 ? -7.709 13.627 6.689 1.00 89.75 152 ILE A C 1
ATOM 1219 O O . ILE A 1 152 ? -8.328 12.561 6.697 1.00 89.75 152 ILE A O 1
ATOM 1223 N N . LYS A 1 153 ? -8.127 14.709 6.035 1.00 85.00 153 LYS A N 1
ATOM 1224 C CA . LYS A 1 153 ? -9.165 14.647 5.011 1.00 85.00 153 LYS A CA 1
ATOM 1225 C C . LYS A 1 153 ? -8.491 14.322 3.681 1.00 85.00 153 LYS A C 1
ATOM 1227 O O . LYS A 1 153 ? -7.506 14.963 3.325 1.00 85.00 153 LYS A O 1
ATOM 1232 N N . ILE A 1 154 ? -8.997 13.309 2.990 1.00 83.19 154 ILE A N 1
ATOM 1233 C CA . ILE A 1 154 ? -8.579 13.003 1.625 1.00 83.19 154 ILE A CA 1
ATOM 1234 C C . ILE A 1 154 ? -9.459 13.844 0.710 1.00 83.19 154 ILE A C 1
ATOM 1236 O O . ILE A 1 154 ? -10.682 13.714 0.730 1.00 83.19 154 ILE A O 1
ATOM 1240 N N . GLU A 1 155 ? -8.827 14.734 -0.041 1.00 69.88 155 GLU A N 1
ATOM 1241 C CA . GLU A 1 155 ? -9.468 15.460 -1.131 1.00 69.88 155 GLU A CA 1
ATOM 1242 C C . GLU A 1 155 ? -9.284 14.578 -2.362 1.00 69.88 155 GLU A C 1
ATOM 1244 O O . GLU A 1 155 ? -8.203 14.513 -2.944 1.00 69.88 155 GLU A O 1
ATOM 1249 N N . SER A 1 156 ? -10.304 13.778 -2.665 1.00 57.69 156 SER A N 1
ATOM 1250 C CA . SER A 1 156 ? -10.427 13.204 -4.001 1.00 57.69 156 SER A CA 1
ATOM 1251 C C . SER A 1 156 ? -10.933 14.336 -4.893 1.00 57.69 156 SER A C 1
ATOM 1253 O O . SER A 1 156 ? -11.845 15.044 -4.470 1.00 57.69 156 SER A O 1
ATOM 1255 N N . ASP A 1 157 ? -10.311 14.557 -6.053 1.00 48.69 157 ASP A N 1
ATOM 1256 C CA . ASP A 1 157 ? -10.630 15.646 -6.997 1.00 48.69 157 ASP A CA 1
ATOM 1257 C C . ASP A 1 157 ? -11.990 15.439 -7.711 1.00 48.69 157 ASP A C 1
ATOM 1259 O O . ASP A 1 157 ? -12.097 15.558 -8.933 1.00 48.69 157 ASP A O 1
ATOM 1263 N N . LEU A 1 158 ? -13.035 15.109 -6.949 1.00 43.16 158 LEU A N 1
ATOM 1264 C CA . LEU A 1 158 ? -14.417 14.947 -7.396 1.00 43.16 158 LEU A CA 1
ATOM 1265 C C . LEU A 1 158 ? -15.343 15.903 -6.639 1.00 43.16 158 LEU A C 1
ATOM 1267 O O . LEU A 1 158 ? -15.361 15.857 -5.387 1.00 43.16 158 LEU A O 1
#